Protein AF-A0A950I6Y0-F1 (afdb_monomer_lite)

Foldseek 3Di:
DPVVLVVQEFPDWDQDPVVRFIETEHDASHKYKDLDPGYYDYDDDPWDKDWDADPPSSMIMMHTYDDPDPPDPVPDPPD

Radius of gyration: 15.81 Å; chains: 1; bounding box: 44×33×31 Å

Sequence (79 aa):
MTSALQEQFATNVYYDRTFDRDAAKILPGEYYFTGKDMLIVTVLGSCVAACIRDRVTGVGGMNHFMLPDGGNDADSPVS

Secondary structure (DSSP, 8-state):
--HHHHHTB---EEEETTTTEEEEEPPTT-EEEESSS-EEE---SS-B--EEE-TTT--EEEE-BPPPP----TT-TT-

pLDDT: mean 86.31, std 16.43, range [47.47, 98.19]

Structure (mmCIF, N/CA/C/O backbone):
data_AF-A0A950I6Y0-F1
#
_entry.id   AF-A0A950I6Y0-F1
#
loop_
_atom_site.group_PDB
_atom_site.id
_atom_site.type_symbol
_atom_site.label_atom_id
_atom_site.label_alt_id
_atom_site.label_comp_id
_atom_site.label_asym_id
_atom_site.label_entity_id
_atom_site.label_seq_id
_atom_site.pdbx_PDB_ins_code
_atom_site.Cartn_x
_atom_site.Cartn_y
_atom_site.Cartn_z
_atom_site.occupancy
_atom_site.B_iso_or_equiv
_atom_site.auth_seq_id
_atom_site.auth_comp_id
_atom_site.auth_asym_id
_atom_site.auth_atom_id
_atom_site.pdbx_PDB_model_num
ATOM 1 N N . MET A 1 1 ? 17.835 5.991 12.911 1.00 50.28 1 MET A N 1
ATOM 2 C CA . MET A 1 1 ? 17.217 4.825 12.237 1.00 50.28 1 MET A CA 1
ATOM 3 C C . MET A 1 1 ? 15.741 5.040 11.868 1.00 50.28 1 MET A C 1
ATOM 5 O O . MET A 1 1 ? 15.123 4.119 11.366 1.00 50.28 1 MET A O 1
ATOM 9 N N . THR A 1 2 ? 15.175 6.240 12.050 1.00 55.03 2 THR A N 1
ATOM 10 C CA . THR A 1 2 ? 13.753 6.537 11.776 1.00 55.03 2 THR A CA 1
ATOM 11 C C . THR A 1 2 ? 13.489 7.185 10.407 1.00 55.03 2 THR A C 1
ATOM 13 O O . THR A 1 2 ? 12.388 7.045 9.896 1.00 55.03 2 THR A O 1
ATOM 16 N N . SER A 1 3 ? 14.490 7.823 9.781 1.00 56.66 3 SER A N 1
ATOM 17 C CA . SER A 1 3 ? 14.336 8.539 8.493 1.00 56.66 3 SER A CA 1
ATOM 18 C C . SER A 1 3 ? 14.002 7.616 7.316 1.00 56.66 3 SER A C 1
ATOM 20 O O . SER A 1 3 ? 13.053 7.868 6.585 1.00 56.66 3 SER A O 1
ATOM 22 N N . ALA A 1 4 ? 14.723 6.496 7.183 1.00 57.12 4 ALA A N 1
ATOM 23 C CA . ALA A 1 4 ? 14.596 5.603 6.027 1.00 57.12 4 ALA A CA 1
ATOM 24 C C . ALA A 1 4 ? 13.230 4.893 5.934 1.00 57.12 4 ALA A C 1
ATOM 26 O O . ALA A 1 4 ? 12.755 4.616 4.839 1.00 57.12 4 ALA A O 1
ATOM 27 N N . LEU A 1 5 ? 12.570 4.626 7.070 1.00 60.03 5 LEU A N 1
ATOM 28 C CA . LEU A 1 5 ? 11.205 4.078 7.080 1.00 60.03 5 LEU A CA 1
ATOM 29 C C . LEU A 1 5 ? 10.176 5.125 6.637 1.00 60.03 5 LEU A C 1
ATOM 31 O O . LEU A 1 5 ? 9.177 4.795 6.009 1.00 60.03 5 LEU A O 1
ATOM 35 N N . GLN A 1 6 ? 10.426 6.397 6.949 1.00 61.84 6 GLN A N 1
ATOM 36 C CA . GLN A 1 6 ? 9.541 7.499 6.586 1.00 61.84 6 GLN A CA 1
ATOM 37 C C . GLN A 1 6 ? 9.626 7.841 5.094 1.00 61.84 6 GLN A C 1
ATOM 39 O O . GLN A 1 6 ? 8.622 8.231 4.508 1.00 61.84 6 GLN A O 1
ATOM 44 N N . GLU A 1 7 ? 10.795 7.646 4.478 1.00 67.44 7 GLU A N 1
ATOM 45 C CA . GLU A 1 7 ? 11.025 7.866 3.043 1.00 67.44 7 GLU A CA 1
ATOM 46 C C . GLU A 1 7 ? 10.265 6.877 2.147 1.00 67.44 7 GLU A C 1
ATOM 48 O O . GLU A 1 7 ? 9.962 7.203 1.005 1.00 67.44 7 GLU A O 1
ATOM 53 N N . GLN A 1 8 ? 9.929 5.691 2.661 1.00 84.19 8 GLN A N 1
ATOM 54 C CA . GLN A 1 8 ? 9.270 4.622 1.900 1.00 84.19 8 GLN A CA 1
ATOM 55 C C . GLN A 1 8 ? 7.769 4.506 2.200 1.00 84.19 8 GLN A C 1
ATOM 57 O O . GLN A 1 8 ? 7.095 3.621 1.677 1.00 84.19 8 GLN A O 1
ATOM 62 N N . PHE A 1 9 ? 7.214 5.367 3.054 1.00 92.06 9 PHE A N 1
ATOM 63 C CA . PHE A 1 9 ? 5.783 5.348 3.332 1.00 92.06 9 PHE A CA 1
ATOM 64 C C . PHE A 1 9 ? 5.014 6.096 2.237 1.00 92.06 9 PHE A C 1
ATOM 66 O O . PHE A 1 9 ? 5.261 7.278 1.998 1.00 92.06 9 PHE A O 1
ATOM 73 N N . ALA A 1 10 ? 4.044 5.436 1.601 1.00 93.19 10 ALA A N 1
ATOM 74 C CA . ALA A 1 10 ? 3.278 6.045 0.520 1.00 93.19 10 ALA A CA 1
ATOM 75 C C . ALA A 1 10 ? 2.444 7.236 1.028 1.00 93.19 10 ALA A C 1
ATOM 77 O O . ALA A 1 10 ? 1.687 7.135 1.996 1.00 93.19 10 ALA A O 1
ATOM 78 N N . THR A 1 11 ? 2.547 8.377 0.350 1.00 92.88 11 THR A N 1
ATOM 79 C CA . THR A 1 11 ? 1.807 9.608 0.701 1.00 92.88 11 THR A CA 1
ATOM 80 C C . THR A 1 11 ? 0.716 9.962 -0.307 1.00 92.88 11 THR A C 1
ATOM 82 O O . THR A 1 11 ? -0.091 10.860 -0.064 1.00 92.88 11 THR A O 1
ATOM 85 N N . ASN A 1 12 ? 0.649 9.236 -1.426 1.00 94.75 12 ASN A N 1
ATOM 86 C CA . ASN A 1 12 ? -0.335 9.458 -2.475 1.00 94.75 12 ASN A CA 1
ATOM 87 C C . ASN A 1 12 ? -1.694 8.855 -2.092 1.00 94.75 12 ASN A C 1
ATOM 89 O O . ASN A 1 12 ? -1.964 7.684 -2.362 1.00 94.75 12 ASN A O 1
ATOM 93 N N . VAL A 1 13 ? -2.546 9.669 -1.469 1.00 96.38 13 VAL A N 1
ATOM 94 C CA . VAL A 1 13 ? -3.924 9.314 -1.112 1.00 96.38 13 VAL A CA 1
ATOM 95 C C . VAL A 1 13 ? -4.897 10.176 -1.912 1.00 96.38 13 VAL A C 1
ATOM 97 O O . VAL A 1 13 ? -4.753 11.396 -1.971 1.00 96.38 13 VAL A O 1
ATOM 100 N N . TYR A 1 14 ? -5.893 9.547 -2.527 1.00 97.38 14 TYR A N 1
ATOM 101 C CA . TYR A 1 14 ? -6.908 10.203 -3.349 1.00 97.38 14 TYR A CA 1
ATOM 102 C C . TYR A 1 14 ? -8.264 9.516 -3.186 1.00 97.38 14 TYR A C 1
ATOM 104 O O . TYR A 1 14 ? -8.347 8.400 -2.683 1.00 97.38 14 TYR A O 1
ATOM 112 N N . TYR A 1 15 ? -9.330 10.176 -3.634 1.00 97.88 15 TYR A N 1
ATOM 113 C CA . TYR A 1 15 ? -10.663 9.582 -3.668 1.00 97.88 15 TYR A CA 1
ATOM 114 C C . TYR A 1 15 ? -10.891 8.858 -5.000 1.00 97.88 15 TYR A C 1
ATOM 116 O O . TYR A 1 15 ? -10.891 9.490 -6.063 1.00 97.88 15 TYR A O 1
ATOM 124 N N . ASP A 1 16 ? -11.072 7.540 -4.954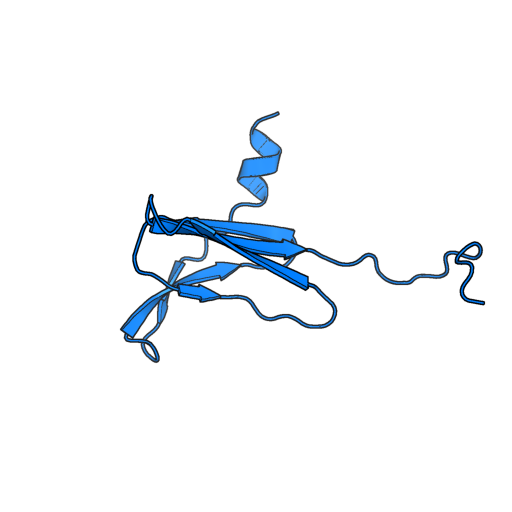 1.00 97.25 16 ASP A N 1
ATOM 125 C CA . ASP A 1 16 ? -11.364 6.716 -6.121 1.00 97.25 16 ASP A CA 1
ATOM 126 C C . ASP A 1 16 ? -12.876 6.685 -6.379 1.00 97.25 16 ASP A C 1
ATOM 128 O O . ASP A 1 16 ? -13.652 6.102 -5.622 1.00 97.25 16 ASP A O 1
ATOM 132 N N . ARG A 1 17 ? -13.301 7.310 -7.482 1.00 97.25 17 ARG A N 1
ATOM 133 C CA . ARG A 1 17 ? -14.718 7.395 -7.874 1.00 97.25 17 ARG A CA 1
ATOM 134 C C . ARG A 1 17 ? -15.290 6.090 -8.425 1.00 97.25 17 ARG A C 1
ATOM 136 O O . ARG A 1 17 ? -16.504 5.959 -8.504 1.00 97.25 17 ARG A O 1
ATOM 143 N N . THR A 1 18 ? -14.446 5.155 -8.851 1.00 96.94 18 THR A N 1
ATOM 144 C CA . THR A 1 18 ? -14.888 3.853 -9.371 1.00 96.94 18 THR A CA 1
ATOM 145 C C . THR A 1 18 ? -15.351 2.965 -8.224 1.00 96.94 18 THR A C 1
ATOM 147 O O . THR A 1 18 ? -16.338 2.246 -8.352 1.00 96.94 18 THR A O 1
ATOM 150 N N . PHE A 1 19 ? -14.640 3.036 -7.099 1.00 95.69 19 PHE A N 1
ATOM 151 C CA . PHE A 1 19 ? -14.921 2.252 -5.899 1.00 95.69 19 PHE A CA 1
ATOM 152 C C . PHE A 1 19 ? -15.610 3.040 -4.779 1.00 95.69 19 PHE A C 1
ATOM 154 O O . PHE A 1 19 ? -15.888 2.454 -3.734 1.00 95.69 19 PHE A O 1
ATOM 161 N N . ASP A 1 20 ? -15.873 4.332 -4.996 1.00 96.75 20 ASP A N 1
ATOM 162 C CA . ASP A 1 20 ? -16.532 5.247 -4.054 1.00 96.75 20 ASP A CA 1
ATOM 163 C C . ASP A 1 20 ? -15.833 5.309 -2.681 1.00 96.75 20 ASP A C 1
ATOM 165 O O . ASP A 1 20 ? -16.463 5.358 -1.625 1.00 96.75 20 ASP A O 1
ATOM 169 N N . ARG A 1 21 ? -14.494 5.248 -2.679 1.00 97.38 21 ARG A N 1
ATOM 170 C CA . ARG A 1 21 ? -13.667 5.100 -1.469 1.00 97.38 21 ARG A CA 1
ATOM 171 C C . ARG A 1 21 ? -12.364 5.880 -1.571 1.00 97.38 21 ARG A C 1
ATOM 173 O O . ARG A 1 21 ? -11.820 6.060 -2.658 1.00 97.38 21 ARG A O 1
ATOM 180 N N . ASP A 1 22 ? -11.809 6.264 -0.424 1.00 97.94 22 ASP A N 1
ATOM 181 C CA . ASP A 1 22 ? -10.418 6.718 -0.367 1.00 97.94 22 ASP A CA 1
ATOM 182 C C . ASP A 1 22 ? -9.473 5.579 -0.778 1.00 97.94 22 ASP A C 1
ATOM 184 O O . ASP A 1 22 ? -9.716 4.406 -0.482 1.00 97.94 22 ASP A O 1
ATOM 188 N N . ALA A 1 23 ? -8.376 5.926 -1.440 1.00 97.81 23 ALA A N 1
ATOM 189 C CA . ALA A 1 23 ? -7.374 4.997 -1.929 1.00 97.81 23 ALA A CA 1
ATOM 190 C C . ALA A 1 23 ? -5.966 5.555 -1.715 1.00 97.81 23 ALA A C 1
ATOM 192 O O . ALA A 1 23 ? -5.676 6.690 -2.086 1.00 97.81 23 ALA A O 1
ATOM 193 N N . ALA A 1 24 ? -5.069 4.737 -1.167 1.00 97.88 24 ALA A N 1
ATOM 194 C CA . ALA A 1 24 ? -3.637 5.009 -1.137 1.00 97.88 24 ALA A CA 1
ATOM 195 C C . ALA A 1 24 ? -2.947 4.266 -2.290 1.00 97.88 24 ALA A C 1
ATOM 197 O O . ALA A 1 24 ? -3.051 3.041 -2.380 1.00 97.88 24 ALA A O 1
ATOM 198 N N . LYS A 1 25 ? -2.247 4.981 -3.179 1.00 97.31 25 LYS A N 1
ATOM 199 C CA . LYS A 1 25 ? -1.429 4.374 -4.240 1.00 97.31 25 LYS A CA 1
ATOM 200 C C . LYS A 1 25 ? 0.012 4.210 -3.763 1.00 97.31 25 LYS A C 1
ATOM 202 O O . LYS A 1 25 ? 0.660 5.198 -3.442 1.00 97.31 25 LYS A O 1
ATOM 207 N N . ILE A 1 26 ? 0.496 2.972 -3.786 1.00 96.81 26 ILE A N 1
ATOM 208 C CA . ILE A 1 26 ? 1.877 2.591 -3.465 1.00 96.81 26 ILE A CA 1
ATOM 209 C C . ILE A 1 26 ? 2.698 2.515 -4.758 1.00 96.81 26 ILE A C 1
ATOM 211 O O . ILE A 1 26 ? 2.279 1.850 -5.715 1.00 96.81 26 ILE A O 1
ATOM 215 N N . LEU A 1 27 ? 3.860 3.164 -4.781 1.00 95.00 27 LEU A N 1
ATOM 216 C CA . LEU A 1 27 ? 4.872 3.102 -5.840 1.00 95.00 27 LEU A CA 1
ATOM 217 C C . LEU A 1 27 ? 5.958 2.049 -5.524 1.00 95.00 27 LEU A C 1
ATOM 219 O O . LEU A 1 27 ? 6.042 1.574 -4.391 1.00 95.00 27 LEU A O 1
ATOM 223 N N . PRO A 1 28 ?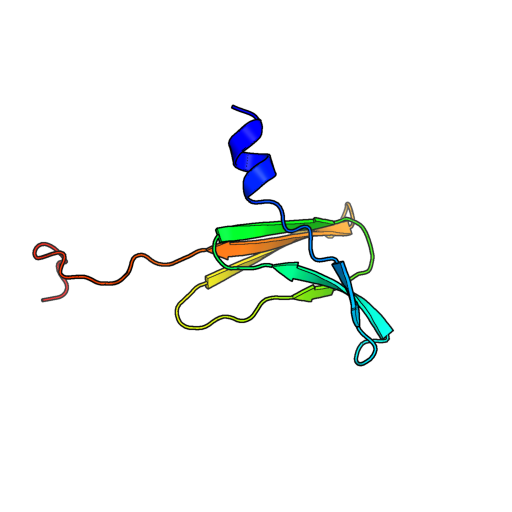 6.792 1.642 -6.499 1.00 93.50 28 PRO A N 1
ATOM 224 C CA . PRO A 1 28 ? 7.871 0.686 -6.253 1.00 93.50 28 PRO A CA 1
ATOM 225 C C . PRO A 1 28 ? 8.785 1.092 -5.091 1.00 93.50 28 PRO A C 1
ATOM 227 O O . PRO A 1 28 ? 9.263 2.222 -5.037 1.00 93.50 28 PRO A O 1
ATOM 230 N N . GLY A 1 29 ? 9.026 0.162 -4.163 1.00 91.50 29 GLY A N 1
ATOM 231 C CA . GLY A 1 29 ? 9.816 0.397 -2.952 1.00 91.50 29 GLY A CA 1
ATOM 232 C C . GLY A 1 29 ? 9.031 0.996 -1.782 1.00 91.50 29 GLY A C 1
ATOM 233 O O . GLY A 1 29 ? 9.577 1.076 -0.684 1.00 91.50 29 GLY A O 1
ATOM 234 N N . GLU A 1 30 ? 7.767 1.378 -1.979 1.00 95.62 30 GLU A N 1
ATOM 235 C CA . GLU A 1 30 ? 6.939 1.950 -0.920 1.00 95.62 30 GLU A CA 1
ATOM 236 C C . GLU A 1 30 ? 6.099 0.901 -0.172 1.00 95.62 30 GLU A C 1
ATOM 238 O O . GLU A 1 30 ? 5.875 -0.231 -0.620 1.00 95.62 30 GLU A O 1
ATOM 243 N N . TYR A 1 31 ? 5.569 1.310 0.978 1.00 95.94 31 TYR A N 1
ATOM 244 C CA . TYR A 1 31 ? 4.554 0.580 1.725 1.00 95.94 31 TYR A CA 1
ATOM 245 C C . TYR A 1 31 ? 3.502 1.513 2.328 1.00 95.94 31 TYR A C 1
ATOM 247 O O . TYR A 1 31 ? 3.726 2.707 2.521 1.00 95.94 31 TYR A O 1
ATOM 255 N N . TYR A 1 32 ? 2.334 0.958 2.641 1.00 97.38 32 TYR A N 1
ATOM 256 C CA . TYR A 1 32 ? 1.251 1.678 3.301 1.00 97.38 32 TYR A CA 1
ATOM 257 C C . TYR A 1 32 ? 0.501 0.755 4.254 1.00 97.38 32 TYR A C 1
ATOM 259 O O . TYR A 1 32 ? 0.255 -0.411 3.945 1.00 97.38 32 TYR A O 1
ATOM 267 N N . PHE A 1 33 ? 0.091 1.282 5.404 1.00 96.88 33 PHE A N 1
ATOM 268 C CA . PHE A 1 33 ? -0.813 0.592 6.317 1.00 96.88 33 PHE A CA 1
ATOM 269 C C . PHE A 1 33 ? -1.833 1.570 6.887 1.00 96.88 33 PHE A C 1
ATOM 271 O O . PHE A 1 33 ? -1.582 2.768 7.009 1.00 96.88 33 PHE A O 1
ATOM 278 N N . THR A 1 34 ? -3.008 1.056 7.223 1.00 96.94 34 THR A N 1
ATOM 279 C CA . THR A 1 34 ? -4.137 1.856 7.688 1.00 96.94 34 THR A CA 1
ATOM 280 C C . THR A 1 34 ? -5.121 0.996 8.475 1.00 96.94 34 THR A C 1
ATOM 282 O O . THR A 1 34 ? -5.252 -0.204 8.241 1.00 96.94 34 THR A O 1
ATOM 285 N N . GLY A 1 35 ? -5.824 1.619 9.421 1.00 96.56 35 GLY A N 1
ATOM 286 C CA . GLY A 1 35 ? -7.015 1.050 10.063 1.00 96.56 35 GLY A CA 1
ATOM 287 C C . GLY A 1 35 ? -8.329 1.583 9.482 1.00 96.56 35 GLY A C 1
ATOM 288 O O . GLY A 1 35 ? -9.396 1.228 9.972 1.00 96.56 35 GLY A O 1
ATOM 289 N N . LYS A 1 36 ? -8.269 2.472 8.481 1.00 96.00 36 LYS A N 1
ATOM 290 C CA . LYS A 1 36 ? -9.454 3.061 7.839 1.00 96.00 36 LYS A CA 1
ATOM 291 C C . LYS A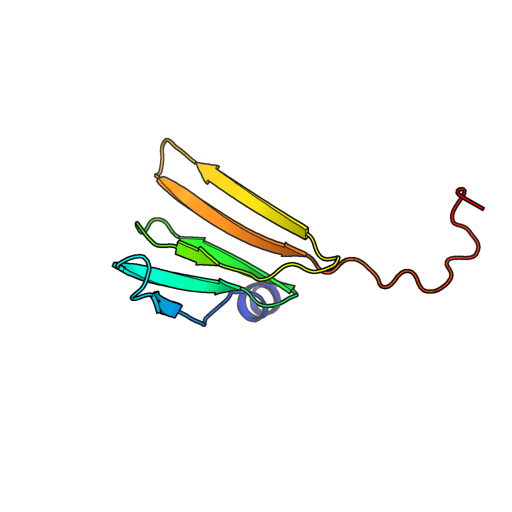 1 36 ? -10.053 2.088 6.819 1.00 96.00 36 LYS A C 1
ATOM 293 O O . LYS A 1 36 ? -9.319 1.310 6.212 1.00 96.00 36 LYS A O 1
ATOM 298 N N . ASP A 1 37 ? -11.364 2.176 6.589 1.00 94.94 37 ASP A N 1
ATOM 299 C CA . ASP A 1 37 ? -12.025 1.477 5.476 1.00 94.94 37 ASP A CA 1
ATOM 300 C C . ASP A 1 37 ? -11.709 2.192 4.154 1.00 94.94 37 ASP A C 1
ATOM 302 O O . ASP A 1 37 ? -12.430 3.082 3.712 1.00 94.94 37 ASP A O 1
ATOM 306 N N . MET A 1 38 ? -10.557 1.859 3.576 1.00 96.75 38 MET A N 1
ATOM 307 C CA . MET A 1 38 ? -10.031 2.462 2.354 1.00 96.75 38 MET A CA 1
ATOM 308 C C . MET A 1 38 ? -9.292 1.425 1.513 1.00 96.75 38 MET A C 1
ATOM 310 O O . MET A 1 38 ? -8.942 0.340 1.984 1.00 96.75 38 MET A O 1
ATOM 314 N N . LEU A 1 39 ? -9.033 1.773 0.260 1.00 97.44 39 LEU A N 1
ATOM 315 C CA . LEU A 1 39 ? -8.255 0.953 -0.652 1.00 97.44 39 LEU A CA 1
ATOM 316 C C . LEU A 1 39 ? -6.758 1.204 -0.465 1.00 97.44 39 LEU A C 1
ATOM 318 O O . LEU A 1 39 ? -6.318 2.325 -0.214 1.00 97.44 39 LEU A O 1
ATOM 322 N N . ILE A 1 40 ? -5.966 0.158 -0.673 1.00 97.69 40 ILE A 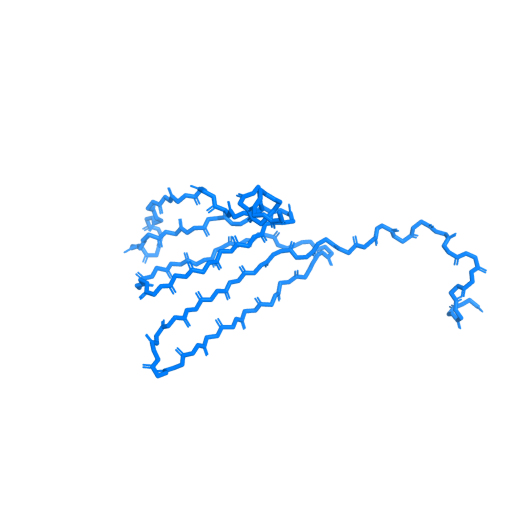N 1
ATOM 323 C CA . ILE A 1 40 ? -4.530 0.276 -0.912 1.00 97.69 40 ILE A CA 1
ATOM 324 C C . ILE A 1 40 ? -4.280 -0.339 -2.285 1.00 97.69 40 ILE A C 1
ATOM 326 O O . ILE A 1 40 ? -4.664 -1.483 -2.526 1.00 97.69 40 ILE A O 1
ATOM 330 N N . VAL A 1 41 ? -3.701 0.429 -3.204 1.00 97.31 41 VAL A N 1
ATOM 331 C CA . VAL A 1 41 ? -3.624 0.084 -4.627 1.00 97.31 41 VAL A CA 1
ATOM 332 C C . VAL A 1 41 ? -2.184 0.186 -5.104 1.00 97.31 41 VAL A C 1
ATOM 334 O O . VAL A 1 41 ? -1.461 1.117 -4.761 1.00 97.31 41 VAL A O 1
ATOM 337 N N . THR A 1 42 ? -1.762 -0.749 -5.941 1.00 96.44 42 THR A N 1
ATOM 338 C CA . THR A 1 42 ? -0.500 -0.651 -6.669 1.00 96.44 42 THR A CA 1
ATOM 339 C C . THR A 1 42 ? -0.628 -1.358 -8.012 1.00 96.44 42 THR A C 1
ATOM 341 O O . THR A 1 42 ? -1.558 -2.138 -8.220 1.00 96.44 42 THR A O 1
ATOM 344 N N . VAL A 1 43 ? 0.275 -1.060 -8.940 1.00 95.44 43 VAL A N 1
ATOM 345 C CA . VAL A 1 43 ? 0.362 -1.751 -10.230 1.00 95.44 43 VAL A CA 1
ATOM 346 C C . VAL A 1 43 ? 1.620 -2.601 -10.197 1.00 95.44 43 VAL A C 1
ATOM 348 O O . VAL A 1 43 ? 2.708 -2.059 -10.027 1.00 95.44 43 VAL A O 1
ATOM 351 N N . LEU A 1 44 ? 1.470 -3.915 -10.351 1.00 93.38 44 LEU A N 1
ATOM 352 C CA . LEU A 1 44 ? 2.589 -4.854 -10.366 1.00 93.38 44 LEU A CA 1
ATOM 353 C C . LEU A 1 44 ? 2.920 -5.269 -11.802 1.00 93.38 44 LEU A C 1
ATOM 355 O O . LEU A 1 44 ? 2.027 -5.598 -12.581 1.00 93.38 44 LEU A O 1
ATOM 359 N N . GLY A 1 45 ? 4.213 -5.241 -12.126 1.00 90.25 45 GLY A N 1
ATOM 360 C CA . GLY A 1 45 ? 4.795 -5.914 -13.287 1.00 90.25 45 GLY A CA 1
ATOM 361 C C . GLY A 1 45 ? 5.444 -7.227 -12.847 1.00 90.25 45 GLY A C 1
ATOM 362 O O . GLY A 1 45 ? 4.754 -8.144 -12.419 1.00 90.25 45 GLY A O 1
ATOM 363 N N . SER A 1 46 ? 6.779 -7.294 -12.899 1.00 89.56 46 SER A N 1
ATOM 364 C CA . SER A 1 46 ? 7.567 -8.381 -12.290 1.00 89.56 46 SER A CA 1
ATOM 365 C C . SER A 1 46 ? 7.620 -8.310 -10.759 1.00 89.56 46 SER A C 1
ATOM 367 O O . SER A 1 46 ? 7.855 -9.318 -10.104 1.00 89.56 46 SER A O 1
ATOM 369 N N . CYS A 1 47 ? 7.424 -7.120 -10.191 1.00 93.38 47 CYS A N 1
ATOM 370 C CA . CYS A 1 47 ? 7.463 -6.873 -8.752 1.00 93.38 47 CYS A CA 1
ATOM 371 C C . CYS A 1 47 ? 6.380 -7.647 -7.986 1.00 93.38 47 CYS A C 1
ATOM 373 O O . CYS A 1 47 ? 5.380 -8.086 -8.555 1.00 93.38 47 CYS A O 1
ATOM 375 N N . VAL A 1 48 ? 6.55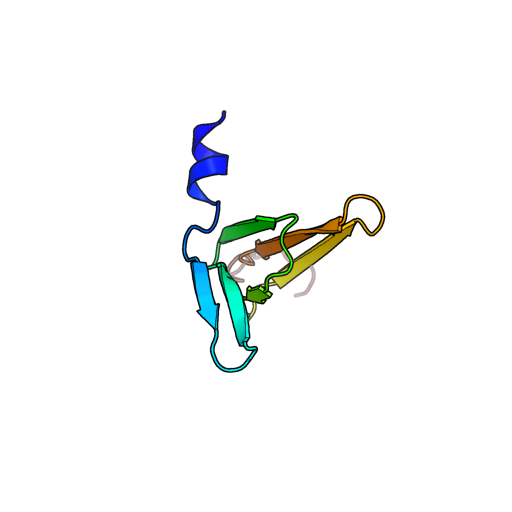5 -7.759 -6.667 1.00 94.56 48 VAL A N 1
AT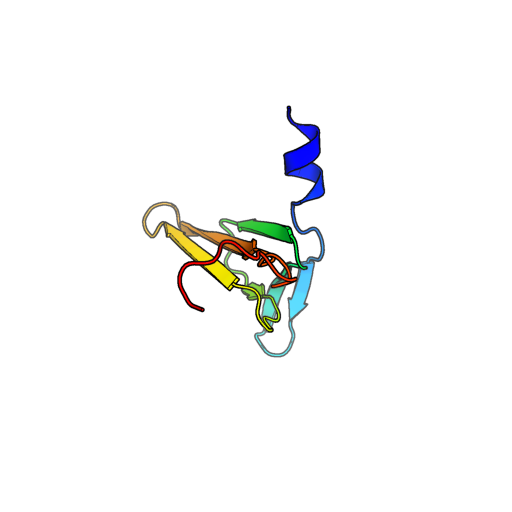OM 376 C CA . VAL A 1 48 ? 5.626 -8.480 -5.784 1.00 94.56 48 VAL A CA 1
ATOM 377 C C . VAL A 1 48 ? 5.136 -7.595 -4.639 1.00 94.56 48 VAL A C 1
ATOM 379 O O . VAL A 1 48 ? 5.848 -6.714 -4.160 1.00 94.56 48 VAL A O 1
ATOM 382 N N . ALA A 1 49 ? 3.915 -7.855 -4.173 1.00 96.44 49 ALA A N 1
ATOM 383 C CA . ALA A 1 49 ? 3.319 -7.205 -3.010 1.00 96.44 49 ALA A CA 1
ATOM 384 C C . ALA A 1 49 ? 2.854 -8.256 -2.000 1.00 96.44 49 ALA A C 1
ATOM 386 O O . ALA A 1 49 ? 2.280 -9.279 -2.375 1.00 96.44 49 ALA A O 1
ATOM 387 N N . ALA A 1 50 ? 3.063 -7.983 -0.716 1.00 96.25 50 ALA A N 1
ATOM 388 C CA . ALA A 1 50 ? 2.483 -8.738 0.382 1.00 96.25 50 ALA A CA 1
ATOM 389 C C . ALA A 1 50 ? 1.333 -7.932 0.999 1.00 96.25 50 ALA A C 1
ATOM 391 O O . ALA A 1 50 ? 1.521 -6.800 1.444 1.00 96.25 50 ALA A O 1
ATOM 392 N N . CYS A 1 51 ? 0.145 -8.535 1.051 1.00 97.12 51 CYS A N 1
ATOM 393 C CA . CYS A 1 51 ? -1.037 -7.945 1.676 1.00 97.12 51 CYS A CA 1
ATOM 394 C C . CYS A 1 51 ? -1.288 -8.620 3.022 1.00 97.12 51 CYS A C 1
ATOM 396 O O . CYS A 1 51 ? -1.524 -9.828 3.078 1.00 97.12 51 CYS A O 1
ATOM 398 N N . ILE A 1 52 ? -1.267 -7.848 4.107 1.00 97.12 52 ILE A N 1
ATOM 399 C CA . ILE A 1 52 ? -1.470 -8.363 5.464 1.00 97.12 52 ILE A CA 1
ATOM 400 C C . ILE A 1 52 ? -2.674 -7.658 6.080 1.00 97.12 52 ILE A C 1
ATOM 402 O O . ILE A 1 52 ? -2.799 -6.436 6.000 1.00 97.12 52 ILE A O 1
ATOM 406 N N . ARG A 1 53 ? -3.567 -8.430 6.706 1.00 97.00 53 ARG A N 1
ATOM 407 C CA . ARG A 1 53 ? -4.744 -7.912 7.407 1.00 97.00 53 ARG A CA 1
ATOM 408 C C . ARG A 1 53 ? -4.905 -8.586 8.758 1.00 97.00 53 ARG A C 1
ATOM 410 O O . ARG A 1 53 ? -5.108 -9.797 8.824 1.00 97.00 53 ARG A O 1
ATOM 417 N N . ASP A 1 54 ? -4.913 -7.785 9.814 1.00 97.62 54 ASP A N 1
ATOM 418 C CA . ASP A 1 54 ? -5.386 -8.213 11.122 1.00 97.62 54 ASP A CA 1
ATOM 419 C C . ASP A 1 54 ? -6.911 -8.033 11.196 1.00 97.62 54 ASP A C 1
ATOM 421 O O . ASP A 1 54 ? -7.454 -6.940 11.008 1.00 97.62 54 ASP A O 1
ATOM 425 N N . ARG A 1 55 ? -7.619 -9.139 11.445 1.00 95.75 55 ARG A N 1
ATOM 426 C CA . ARG A 1 55 ? -9.085 -9.174 11.539 1.00 95.75 55 ARG A CA 1
ATOM 427 C C . ARG A 1 55 ? -9.613 -8.693 12.890 1.00 95.75 55 ARG A C 1
ATOM 429 O O . ARG A 1 55 ? -10.791 -8.364 12.965 1.00 95.75 55 ARG A O 1
ATOM 436 N N . VAL A 1 56 ? -8.783 -8.683 13.934 1.00 97.44 56 VAL A N 1
ATOM 437 C CA . VAL A 1 56 ? -9.181 -8.282 15.290 1.00 97.44 56 VAL A CA 1
ATOM 438 C C . VAL A 1 56 ? -9.094 -6.768 15.432 1.00 97.44 56 VAL A C 1
ATOM 440 O O . VAL A 1 56 ? -10.074 -6.130 15.800 1.00 97.44 56 VAL A O 1
ATOM 443 N N . THR A 1 57 ? -7.943 -6.180 15.098 1.00 96.75 57 THR A N 1
ATOM 444 C CA . THR A 1 57 ? -7.748 -4.719 15.177 1.00 96.75 57 THR A CA 1
ATOM 445 C C . THR A 1 57 ? -8.286 -3.978 13.956 1.00 96.75 57 THR A C 1
ATOM 447 O O . THR A 1 57 ? -8.482 -2.766 14.001 1.00 96.75 57 THR A O 1
ATOM 450 N N . GLY A 1 58 ? -8.513 -4.689 12.849 1.00 95.00 58 GLY A N 1
ATOM 451 C CA . GLY A 1 58 ? -8.966 -4.102 11.594 1.00 95.00 58 GLY A CA 1
ATOM 452 C C . GLY A 1 58 ? -7.860 -3.418 10.789 1.00 95.00 58 GLY A C 1
ATOM 453 O O . GLY A 1 58 ? -8.156 -2.962 9.686 1.00 95.00 58 GLY A O 1
ATOM 454 N N . VAL A 1 59 ? -6.614 -3.397 11.272 1.00 97.44 59 VAL A N 1
ATOM 455 C CA . VAL A 1 59 ? -5.464 -2.811 10.570 1.00 97.44 59 VAL A CA 1
ATOM 456 C C . VAL A 1 59 ? -5.040 -3.698 9.404 1.00 97.44 59 VAL A C 1
ATOM 458 O O . VAL A 1 59 ? -4.887 -4.912 9.545 1.00 97.44 59 VAL A O 1
ATOM 461 N N . GLY A 1 60 ? -4.833 -3.087 8.242 1.00 97.56 60 GLY A N 1
ATOM 462 C CA . GLY A 1 60 ? -4.294 -3.744 7.059 1.00 97.56 60 GLY A CA 1
ATOM 463 C C . GLY A 1 60 ? -3.180 -2.931 6.419 1.00 97.56 60 GLY A C 1
ATOM 464 O O . GLY A 1 60 ? -3.086 -1.720 6.611 1.00 97.56 60 GLY A O 1
ATOM 465 N N . GLY A 1 61 ? -2.336 -3.602 5.649 1.00 97.31 61 GLY A N 1
ATOM 466 C CA . GLY A 1 61 ? -1.255 -2.966 4.917 1.00 97.31 61 GLY A CA 1
ATOM 467 C C . GLY A 1 61 ? -0.863 -3.743 3.676 1.00 97.31 61 GLY A C 1
ATOM 468 O O . GLY A 1 61 ? -1.168 -4.930 3.529 1.00 97.31 61 GLY A O 1
ATOM 469 N N . MET A 1 62 ? -0.189 -3.036 2.784 1.00 98.19 62 MET A N 1
ATOM 470 C CA . MET A 1 62 ? 0.383 -3.572 1.562 1.00 98.19 62 MET A CA 1
ATOM 471 C C . MET A 1 62 ? 1.723 -2.887 1.315 1.00 98.19 62 MET A C 1
ATOM 473 O O . MET A 1 62 ? 1.944 -1.754 1.746 1.00 98.19 62 MET A O 1
ATOM 477 N N . ASN A 1 63 ? 2.623 -3.564 0.620 1.00 95.94 63 ASN A N 1
ATOM 478 C CA . ASN A 1 63 ? 3.883 -2.994 0.171 1.00 95.94 63 ASN A CA 1
ATOM 479 C C . ASN A 1 63 ? 4.110 -3.248 -1.323 1.00 95.94 63 ASN A C 1
ATOM 481 O O . ASN A 1 63 ? 3.313 -3.926 -1.966 1.00 95.94 63 ASN A O 1
ATOM 485 N N . HIS A 1 64 ? 5.209 -2.725 -1.861 1.00 95.62 64 HIS A N 1
ATOM 486 C CA . HIS A 1 64 ? 5.656 -2.999 -3.221 1.00 95.62 64 HIS A CA 1
ATOM 487 C C . HIS A 1 64 ? 7.154 -3.329 -3.223 1.00 95.62 64 HIS A C 1
ATOM 489 O O . HIS A 1 64 ? 8.004 -2.442 -3.313 1.00 95.62 64 HIS A O 1
ATOM 495 N N . PHE A 1 65 ? 7.494 -4.616 -3.137 1.00 91.44 65 PHE A N 1
ATOM 496 C CA . PHE A 1 65 ? 8.881 -5.065 -3.224 1.00 91.44 65 PHE A CA 1
ATOM 497 C C . PHE A 1 65 ? 9.365 -5.038 -4.673 1.00 91.44 65 PHE A C 1
ATOM 499 O O . PHE A 1 65 ? 8.781 -5.680 -5.549 1.00 91.44 65 PHE A O 1
ATOM 506 N N . MET A 1 66 ? 10.475 -4.340 -4.902 1.00 85.94 66 MET A N 1
ATOM 507 C CA . MET A 1 66 ? 11.228 -4.457 -6.146 1.00 85.94 66 MET A CA 1
ATOM 508 C C . MET A 1 66 ? 12.019 -5.763 -6.112 1.00 85.94 66 MET A C 1
ATOM 510 O O . MET A 1 66 ? 12.771 -6.010 -5.168 1.00 85.94 66 MET A O 1
ATOM 514 N N . LEU A 1 67 ? 11.829 -6.606 -7.124 1.00 78.44 67 LEU A N 1
ATOM 515 C CA . LEU A 1 67 ? 12.734 -7.729 -7.348 1.00 78.44 67 LEU A CA 1
ATOM 516 C C . LEU A 1 67 ? 14.064 -7.182 -7.890 1.00 78.44 67 LEU A C 1
ATOM 518 O O . LEU A 1 67 ? 14.038 -6.190 -8.621 1.00 78.44 67 LEU A O 1
ATOM 522 N N . PRO A 1 68 ? 15.212 -7.792 -7.551 1.00 72.06 68 PRO A N 1
ATOM 523 C CA . PRO A 1 68 ? 16.465 -7.444 -8.206 1.00 72.06 68 PRO A CA 1
ATOM 524 C C . PRO A 1 68 ? 16.318 -7.688 -9.712 1.00 72.06 68 PRO A C 1
ATOM 526 O O . PRO A 1 68 ? 15.785 -8.722 -10.124 1.00 72.06 68 PRO A O 1
ATOM 529 N N . ASP A 1 69 ? 16.771 -6.738 -10.533 1.00 65.56 69 ASP A N 1
ATOM 530 C CA . ASP A 1 69 ? 16.921 -6.990 -11.963 1.00 65.56 69 ASP A CA 1
ATOM 531 C C . ASP A 1 69 ? 17.837 -8.209 -12.111 1.00 65.56 69 ASP A C 1
ATOM 533 O O . ASP A 1 69 ? 18.929 -8.232 -11.546 1.00 65.56 69 ASP A O 1
ATOM 537 N N . GLY A 1 70 ? 17.380 -9.240 -12.828 1.00 57.03 70 GLY A N 1
ATOM 538 C CA . GLY A 1 70 ? 18.106 -10.497 -13.050 1.00 57.03 70 GLY A CA 1
ATOM 539 C C . GLY A 1 70 ? 19.336 -10.336 -13.951 1.00 57.03 70 GLY A C 1
ATOM 540 O O . GLY A 1 70 ? 19.495 -11.066 -14.926 1.00 57.03 70 GLY A O 1
ATOM 541 N N . GLY A 1 71 ? 20.181 -9.345 -13.677 1.00 51.44 71 GLY A N 1
ATOM 542 C CA . GLY A 1 71 ? 21.424 -9.081 -14.376 1.00 51.44 71 GLY A CA 1
ATOM 543 C C . GLY A 1 71 ? 22.505 -10.060 -13.940 1.00 51.44 71 GLY A C 1
ATOM 544 O O . GLY A 1 71 ? 23.256 -9.758 -13.026 1.00 51.44 71 GLY A O 1
ATOM 545 N N . ASN A 1 72 ? 22.592 -11.202 -14.628 1.00 54.31 72 ASN A N 1
ATOM 546 C CA . ASN A 1 72 ? 23.756 -12.096 -14.673 1.00 54.31 72 ASN A CA 1
ATOM 547 C C . ASN A 1 72 ? 24.482 -12.336 -13.334 1.00 54.31 72 ASN A C 1
ATOM 549 O O . ASN A 1 72 ? 25.696 -12.140 -13.239 1.00 54.31 72 ASN A O 1
ATOM 553 N N . ASP A 1 73 ? 23.785 -12.873 -12.335 1.00 54.75 73 ASP A N 1
ATOM 554 C CA . ASP A 1 73 ? 24.486 -13.635 -11.304 1.00 54.75 73 ASP A CA 1
ATOM 555 C C . ASP A 1 73 ? 24.984 -14.933 -11.951 1.00 54.75 73 ASP A C 1
ATOM 557 O O . ASP A 1 73 ? 24.243 -15.905 -12.100 1.00 54.75 73 ASP A O 1
ATOM 561 N N . ALA A 1 74 ? 26.256 -14.942 -12.356 1.00 58.03 74 ALA A N 1
ATOM 562 C CA . ALA A 1 74 ? 26.956 -16.106 -12.911 1.00 58.03 74 ALA A CA 1
ATOM 563 C C . ALA A 1 74 ? 27.070 -17.296 -11.927 1.00 58.03 74 ALA A C 1
ATOM 565 O O . ALA A 1 74 ? 27.711 -18.291 -12.250 1.00 58.03 74 ALA A O 1
ATOM 566 N N . ASP A 1 75 ? 26.459 -17.190 -10.744 1.00 59.12 75 ASP A N 1
ATOM 567 C CA . ASP A 1 75 ? 26.432 -18.198 -9.680 1.00 59.12 75 ASP A CA 1
ATOM 568 C C . ASP A 1 75 ? 25.001 -18.649 -9.321 1.00 59.12 75 ASP A C 1
ATOM 570 O O . ASP A 1 75 ? 24.772 -19.302 -8.306 1.00 59.12 75 ASP A O 1
ATOM 574 N N . SER A 1 76 ? 23.998 -18.315 -10.141 1.00 54.41 76 SER A N 1
ATOM 575 C CA . SER A 1 76 ? 22.657 -18.866 -9.942 1.00 54.41 76 SER A CA 1
ATOM 576 C C . SER A 1 76 ? 22.634 -20.343 -10.375 1.00 54.41 76 SER A C 1
ATOM 578 O O . SER A 1 76 ? 22.864 -20.621 -11.554 1.00 54.41 76 SER A O 1
ATOM 580 N N . PRO A 1 77 ? 22.318 -21.310 -9.485 1.00 61.62 77 PRO A N 1
ATOM 581 C CA . PRO A 1 77 ? 22.398 -22.755 -9.761 1.00 61.62 77 PRO A CA 1
ATOM 582 C C . PRO A 1 77 ? 21.306 -23.277 -10.717 1.00 61.62 77 PRO A C 1
ATOM 584 O O . PRO A 1 77 ? 21.024 -24.473 -10.758 1.00 61.62 77 PRO A O 1
ATOM 587 N N . VAL A 1 78 ? 20.655 -22.379 -11.457 1.00 59.41 78 VAL A N 1
ATOM 588 C CA . VAL A 1 78 ? 19.635 -22.669 -12.476 1.00 59.41 78 VAL A CA 1
ATOM 589 C C . VAL A 1 78 ? 20.156 -22.506 -13.911 1.00 59.41 78 VAL A C 1
ATOM 591 O O . VAL A 1 78 ? 19.352 -22.447 -14.839 1.00 59.41 78 VAL A O 1
ATOM 594 N N . SER A 1 79 ? 21.479 -22.461 -14.110 1.00 47.47 79 SER A N 1
ATOM 595 C CA . SER A 1 79 ? 22.115 -22.660 -15.427 1.00 47.47 79 SER A CA 1
ATOM 596 C C . SER A 1 79 ? 22.729 -24.049 -15.554 1.00 47.47 79 SER A C 1
ATOM 598 O O . SER A 1 79 ? 23.395 -24.483 -14.589 1.00 47.47 79 SER A O 1
#